Protein AF-A0A973LRF0-F1 (afdb_monomer_lite)

Secondary structure (DSSP, 8-state):
-------S----TT-HHHHHHHHHHHHHHHHHHHTTSB-TT--HHHHHHHHHHHHHHHHHHHHTT----HHHHHHHHHBPPP-

pLDDT: mean 86.46, std 16.57, range [39.19, 98.31]

Radius of gyration: 15.11 Å; chains: 1; bounding box: 50×16×32 Å

Structure (mmCIF, N/CA/C/O backbone):
data_AF-A0A973LRF0-F1
#
_entry.id   AF-A0A973LRF0-F1
#
loop_
_atom_site.group_PDB
_atom_site.id
_atom_site.type_symbol
_atom_site.label_atom_id
_atom_site.label_alt_id
_atom_site.label_comp_id
_atom_site.label_asym_id
_atom_site.label_entity_id
_atom_site.label_seq_id
_atom_site.pdbx_PDB_ins_code
_atom_site.Cartn_x
_atom_site.Cartn_y
_atom_site.Cartn_z
_atom_site.occupancy
_atom_site.B_iso_or_equiv
_atom_site.auth_seq_id
_atom_site.auth_comp_id
_atom_site.auth_asym_id
_atom_site.auth_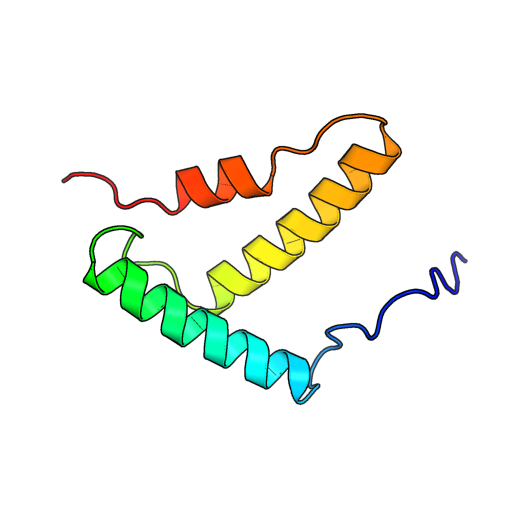atom_id
_atom_site.pdbx_PDB_model_num
ATOM 1 N N . CYS A 1 1 ? 30.748 7.234 -3.555 1.00 39.19 1 CYS A N 1
ATOM 2 C CA . CYS A 1 1 ? 30.147 6.350 -4.571 1.00 39.19 1 CYS A CA 1
ATOM 3 C C . CYS A 1 1 ? 29.894 4.987 -3.950 1.00 39.19 1 CYS A C 1
ATOM 5 O O . CYS A 1 1 ? 30.795 4.160 -3.917 1.00 39.19 1 CYS A O 1
ATOM 7 N N . GLU A 1 2 ? 28.690 4.796 -3.410 1.00 45.78 2 GLU A N 1
ATOM 8 C CA . GLU A 1 2 ? 28.164 3.516 -2.921 1.00 45.78 2 GLU A CA 1
ATOM 9 C C . GLU A 1 2 ? 27.758 2.658 -4.128 1.00 45.78 2 GLU A C 1
ATOM 11 O O . GLU A 1 2 ? 26.589 2.553 -4.491 1.00 45.78 2 GLU A O 1
ATOM 16 N N . LEU A 1 3 ? 28.753 2.128 -4.837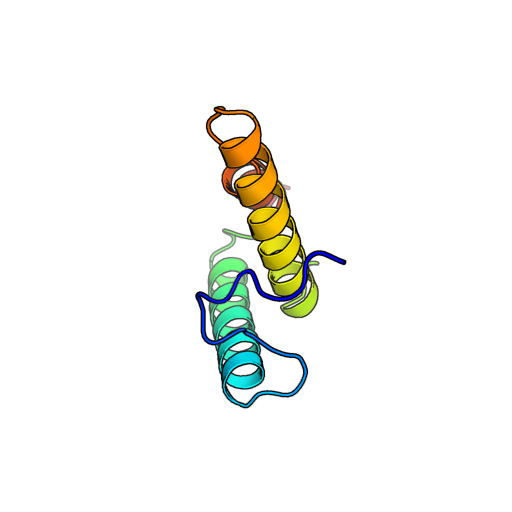 1.00 56.59 3 LEU A N 1
ATOM 17 C CA . LEU A 1 3 ? 28.530 1.197 -5.932 1.00 56.59 3 LEU A CA 1
ATOM 18 C C . LEU A 1 3 ? 28.517 -0.218 -5.336 1.00 56.59 3 LEU A C 1
ATOM 20 O O . LEU A 1 3 ? 29.546 -0.686 -4.859 1.00 56.59 3 LEU A O 1
ATOM 24 N N . LEU A 1 4 ? 27.365 -0.888 -5.439 1.00 49.47 4 LEU A N 1
ATOM 25 C CA . LEU A 1 4 ? 27.136 -2.319 -5.188 1.00 49.47 4 LEU A CA 1
ATOM 26 C C . LEU A 1 4 ? 26.805 -2.738 -3.740 1.00 49.47 4 LEU A C 1
ATOM 28 O O . LEU A 1 4 ? 27.473 -3.588 -3.156 1.00 49.47 4 LEU A O 1
ATOM 32 N N . GLU A 1 5 ? 25.637 -2.319 -3.238 1.00 48.34 5 GLU A N 1
ATOM 33 C CA . GLU A 1 5 ? 24.808 -3.229 -2.422 1.00 48.34 5 GLU A CA 1
ATOM 34 C C . GLU A 1 5 ? 24.260 -4.350 -3.334 1.00 48.34 5 GLU A C 1
ATOM 36 O O . GLU A 1 5 ? 23.100 -4.375 -3.747 1.00 48.34 5 GLU A O 1
ATOM 41 N N . SER A 1 6 ? 25.158 -5.248 -3.735 1.00 52.50 6 SER A N 1
ATOM 42 C CA . SER A 1 6 ? 24.894 -6.412 -4.577 1.00 52.50 6 SER A CA 1
ATOM 43 C C . SER A 1 6 ? 24.217 -7.499 -3.744 1.00 52.50 6 SER A C 1
ATOM 45 O O . SER A 1 6 ? 24.881 -8.256 -3.037 1.00 52.50 6 SER A O 1
ATOM 47 N N . GLY A 1 7 ? 22.893 -7.596 -3.845 1.00 44.72 7 GLY A N 1
ATOM 48 C CA . GLY A 1 7 ? 22.140 -8.658 -3.184 1.00 44.72 7 GLY A CA 1
ATOM 49 C C . GLY A 1 7 ? 20.645 -8.612 -3.464 1.00 44.72 7 GLY A C 1
ATOM 50 O O . GLY A 1 7 ? 19.845 -8.411 -2.557 1.00 44.72 7 GLY A O 1
ATOM 51 N N . GLY A 1 8 ? 20.261 -8.789 -4.723 1.00 49.72 8 GLY A N 1
ATOM 52 C CA . GLY A 1 8 ? 18.879 -9.063 -5.099 1.00 49.72 8 GLY A CA 1
ATOM 53 C C . GLY A 1 8 ? 18.684 -8.814 -6.580 1.00 49.72 8 GLY A C 1
ATOM 54 O O . GLY A 1 8 ? 19.014 -7.733 -7.056 1.00 49.72 8 GLY A O 1
ATOM 55 N N . ALA A 1 9 ? 18.164 -9.802 -7.307 1.00 52.38 9 ALA A N 1
ATOM 56 C CA . ALA A 1 9 ? 17.628 -9.593 -8.645 1.00 52.38 9 ALA A CA 1
ATOM 57 C C . ALA A 1 9 ? 16.571 -8.484 -8.546 1.00 52.38 9 ALA A C 1
ATOM 59 O O . ALA A 1 9 ? 15.458 -8.702 -8.069 1.00 52.38 9 ALA A O 1
ATOM 60 N N . GLY A 1 10 ? 16.991 -7.258 -8.849 1.00 54.66 10 GLY A N 1
ATOM 61 C CA . GLY A 1 10 ? 16.186 -6.074 -8.639 1.00 54.66 10 GLY A CA 1
ATOM 62 C C . GLY A 1 10 ? 14.967 -6.133 -9.541 1.00 54.66 10 GLY A C 1
ATOM 63 O O . GLY A 1 10 ? 15.072 -6.495 -10.712 1.00 54.66 10 GLY A O 1
ATOM 64 N N . LEU A 1 11 ? 13.822 -5.729 -8.999 1.00 58.69 11 LEU A N 1
ATOM 65 C CA . LEU A 1 11 ? 12.687 -5.249 -9.782 1.00 58.69 11 LEU A CA 1
ATOM 66 C C . LEU A 1 11 ? 13.132 -3.967 -10.500 1.00 58.69 11 LEU A C 1
ATOM 68 O O . LEU A 1 11 ? 12.844 -2.855 -10.061 1.00 58.69 11 LEU A O 1
ATOM 72 N N . GLY A 1 12 ? 13.964 -4.137 -11.524 1.00 62.00 12 GLY A N 1
ATOM 73 C CA . GLY A 1 12 ? 14.470 -3.058 -12.349 1.00 62.00 12 GLY A CA 1
ATOM 74 C C . GLY A 1 12 ? 13.371 -2.569 -13.293 1.00 62.00 12 GLY A C 1
ATOM 75 O O . GLY A 1 12 ? 12.595 -3.412 -13.759 1.00 62.00 12 GLY A O 1
ATOM 76 N N . PRO A 1 13 ? 13.330 -1.257 -13.593 1.00 61.47 13 PRO A N 1
ATOM 77 C CA . PRO A 1 13 ? 12.414 -0.675 -14.56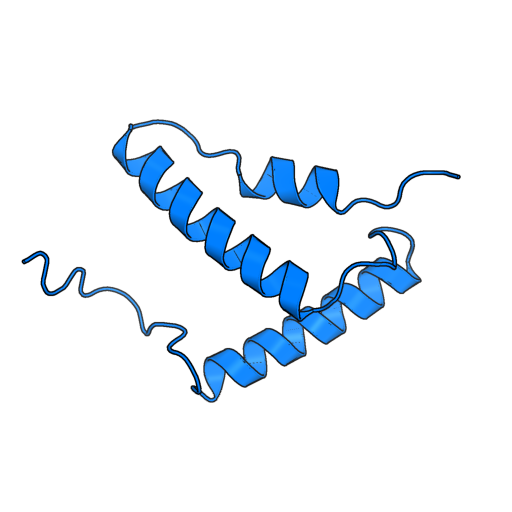6 1.00 61.47 13 PRO A CA 1
ATOM 78 C C . PRO A 1 13 ? 12.411 -1.443 -15.896 1.00 61.47 13 PRO A C 1
ATOM 80 O O . PRO A 1 13 ? 13.472 -1.683 -16.473 1.00 61.47 13 PRO A O 1
ATOM 83 N N . GLY A 1 14 ? 11.232 -1.805 -16.397 1.00 68.69 14 GLY A N 1
ATOM 84 C CA . GLY A 1 14 ? 11.034 -2.445 -17.699 1.00 68.69 14 GLY A CA 1
ATOM 85 C C . GLY A 1 14 ? 11.354 -3.942 -17.742 1.00 68.69 14 GLY A C 1
ATOM 86 O O . GLY A 1 14 ? 11.404 -4.524 -18.826 1.00 68.69 14 GLY A O 1
ATOM 87 N N . THR A 1 15 ? 11.573 -4.591 -16.595 1.00 83.00 15 THR A N 1
ATOM 88 C CA . THR A 1 15 ? 11.782 -6.046 -16.561 1.00 83.00 15 THR A CA 1
ATOM 89 C C . THR A 1 15 ? 10.459 -6.801 -16.676 1.00 83.00 15 THR A C 1
ATOM 91 O O . THR A 1 15 ? 9.424 -6.363 -16.177 1.00 83.00 15 THR A O 1
ATOM 94 N N . ARG A 1 16 ? 10.491 -8.003 -17.269 1.00 84.25 16 ARG A N 1
ATOM 95 C CA . ARG A 1 16 ? 9.326 -8.906 -17.283 1.00 84.25 16 ARG A CA 1
ATOM 96 C C . ARG A 1 16 ? 8.808 -9.193 -15.872 1.00 84.25 16 ARG A C 1
ATOM 98 O O . ARG A 1 16 ? 7.607 -9.249 -15.666 1.00 84.25 16 ARG A O 1
ATOM 105 N N . LEU A 1 17 ? 9.714 -9.316 -14.904 1.00 84.88 17 LEU A N 1
ATOM 106 C CA . LEU A 1 17 ? 9.357 -9.531 -13.506 1.00 84.88 17 LEU A CA 1
ATOM 107 C C . LEU A 1 17 ? 8.588 -8.343 -12.912 1.00 84.88 17 LEU A C 1
ATOM 109 O O . LEU A 1 17 ? 7.631 -8.548 -12.172 1.00 84.88 17 LEU A O 1
ATOM 113 N N . GLU A 1 18 ? 8.988 -7.110 -13.226 1.00 84.12 18 GLU A N 1
ATOM 114 C CA . GLU A 1 18 ? 8.249 -5.920 -12.801 1.00 84.12 18 GLU A CA 1
ATOM 115 C C . GLU A 1 18 ? 6.862 -5.865 -13.446 1.00 84.12 18 GLU A C 1
ATOM 117 O O . GLU A 1 18 ? 5.887 -5.588 -12.750 1.00 84.12 18 GLU A O 1
ATOM 122 N N . ALA A 1 19 ? 6.759 -6.180 -14.741 1.00 86.50 19 ALA A N 1
ATOM 123 C CA . ALA A 1 19 ? 5.473 -6.255 -15.426 1.00 86.50 19 ALA A CA 1
ATOM 124 C C . ALA A 1 19 ? 4.562 -7.313 -14.782 1.00 86.50 19 ALA A C 1
ATOM 126 O O . ALA A 1 19 ? 3.438 -6.995 -14.405 1.00 86.50 19 ALA A O 1
ATOM 127 N N . ASP A 1 20 ? 5.072 -8.530 -14.562 1.00 90.81 20 ASP A N 1
ATOM 128 C CA . ASP A 1 20 ? 4.340 -9.628 -13.921 1.00 90.81 20 ASP A CA 1
ATOM 129 C C . ASP A 1 20 ? 3.892 -9.259 -12.493 1.00 90.81 20 ASP A C 1
ATOM 131 O O . ASP A 1 20 ? 2.783 -9.607 -12.069 1.00 90.81 20 ASP A O 1
ATOM 135 N N . LEU A 1 21 ? 4.730 -8.523 -11.751 1.00 88.62 21 LEU A N 1
ATOM 136 C CA . LEU A 1 21 ? 4.403 -8.019 -10.420 1.00 88.62 21 LEU A CA 1
ATOM 137 C C . LEU A 1 21 ? 3.299 -6.958 -10.464 1.00 88.62 21 LEU A C 1
ATOM 139 O O . LEU A 1 21 ? 2.349 -7.053 -9.687 1.00 88.62 21 LEU A O 1
ATOM 143 N N . ALA A 1 22 ? 3.405 -5.966 -11.350 1.00 89.81 22 ALA A N 1
ATOM 144 C CA . ALA A 1 22 ? 2.392 -4.924 -11.512 1.00 89.81 22 ALA A CA 1
ATOM 145 C C . ALA A 1 22 ? 1.027 -5.538 -11.863 1.00 89.81 22 ALA A C 1
ATOM 147 O O . ALA A 1 22 ? -0.000 -5.190 -11.276 1.00 89.81 22 ALA A O 1
ATOM 148 N N . ASP A 1 23 ? 1.038 -6.538 -12.739 1.00 93.50 23 ASP A N 1
ATOM 149 C CA . ASP A 1 23 ? -0.126 -7.324 -13.128 1.00 93.50 23 ASP A CA 1
ATOM 150 C C . ASP A 1 23 ? -0.746 -8.085 -11.947 1.00 93.50 23 ASP A C 1
ATOM 152 O O . ASP A 1 23 ? -1.964 -8.076 -11.732 1.00 93.50 23 ASP A O 1
ATOM 156 N N . ALA A 1 24 ? 0.092 -8.755 -11.152 1.00 95.69 24 ALA A N 1
ATOM 157 C CA . ALA A 1 24 ? -0.350 -9.479 -9.967 1.00 95.69 24 ALA A CA 1
ATOM 158 C C . ALA A 1 24 ? -0.935 -8.533 -8.908 1.00 95.69 24 ALA A C 1
ATOM 160 O O . ALA A 1 24 ? -1.995 -8.830 -8.347 1.00 95.69 24 ALA A O 1
ATOM 161 N N . LEU A 1 25 ? -0.295 -7.382 -8.679 1.00 94.94 25 LEU A N 1
ATOM 162 C CA . LEU A 1 25 ? -0.779 -6.338 -7.776 1.00 94.94 25 LEU A CA 1
ATOM 163 C C . LEU A 1 25 ? -2.129 -5.788 -8.237 1.00 94.94 25 LEU A C 1
ATOM 165 O O . LEU A 1 25 ? -3.052 -5.705 -7.428 1.00 94.94 25 LEU A O 1
ATOM 169 N N . GLY A 1 26 ? -2.293 -5.502 -9.531 1.00 96.62 26 GLY A N 1
ATOM 170 C CA . GLY A 1 26 ? -3.568 -5.054 -10.093 1.00 96.62 26 GLY A CA 1
ATOM 171 C C . GLY A 1 26 ? -4.695 -6.068 -9.870 1.00 96.62 26 GLY A C 1
ATOM 172 O O . GLY A 1 26 ? -5.788 -5.709 -9.423 1.00 96.62 26 GLY A O 1
ATOM 173 N N . ARG A 1 27 ? -4.428 -7.363 -10.093 1.00 98.12 27 ARG A N 1
ATOM 174 C CA . ARG A 1 27 ? -5.407 -8.439 -9.838 1.00 98.12 27 ARG A CA 1
ATOM 175 C C . ARG A 1 27 ? -5.776 -8.565 -8.359 1.00 98.12 27 ARG A C 1
ATOM 177 O O . ARG A 1 27 ? -6.949 -8.803 -8.048 1.00 98.12 27 ARG A O 1
ATOM 184 N N . LEU A 1 28 ? -4.799 -8.432 -7.461 1.00 97.44 28 LEU A N 1
ATOM 185 C CA . LEU A 1 28 ? -5.017 -8.481 -6.016 1.00 97.44 28 LEU A CA 1
ATOM 186 C C . LEU A 1 28 ? -5.838 -7.279 -5.540 1.00 97.44 28 LEU A C 1
ATOM 188 O O . LEU A 1 28 ? -6.843 -7.467 -4.854 1.00 97.44 28 LEU A O 1
ATOM 192 N N . LEU A 1 29 ? -5.465 -6.071 -5.966 1.00 98.00 29 LEU A N 1
ATOM 193 C CA . LEU A 1 29 ? -6.172 -4.836 -5.645 1.00 98.00 29 LEU A CA 1
ATOM 194 C C . LEU A 1 29 ? -7.630 -4.903 -6.101 1.00 98.00 29 LEU A C 1
ATOM 196 O O . LEU A 1 29 ? -8.535 -4.679 -5.301 1.00 98.00 29 LEU A O 1
ATOM 200 N N . ALA A 1 30 ? -7.873 -5.320 -7.346 1.00 98.12 30 ALA A N 1
ATOM 201 C CA . ALA A 1 30 ? -9.227 -5.441 -7.875 1.00 98.12 30 ALA A CA 1
ATOM 202 C C . ALA A 1 30 ? -10.084 -6.431 -7.063 1.00 98.12 30 ALA A C 1
ATOM 204 O O . ALA A 1 30 ? -11.280 -6.210 -6.870 1.00 98.12 30 ALA A O 1
ATOM 205 N N . ARG A 1 31 ? -9.496 -7.532 -6.571 1.00 98.31 31 ARG A N 1
ATOM 206 C CA . ARG A 1 31 ? -10.186 -8.466 -5.665 1.00 98.31 31 ARG A CA 1
ATOM 207 C C . ARG A 1 31 ? -10.486 -7.826 -4.311 1.00 98.31 31 ARG A C 1
ATOM 209 O O . ARG A 1 31 ? -11.619 -7.933 -3.849 1.00 98.31 31 ARG A O 1
ATOM 216 N N . ALA A 1 32 ? -9.511 -7.154 -3.708 1.00 97.75 32 ALA A N 1
ATOM 217 C CA . ALA A 1 32 ? -9.667 -6.504 -2.411 1.00 97.75 32 ALA A CA 1
ATOM 218 C C . ALA A 1 32 ? -10.720 -5.382 -2.449 1.00 97.75 32 ALA A C 1
ATOM 220 O O . ALA A 1 32 ? -11.567 -5.300 -1.562 1.00 97.75 32 ALA A O 1
ATOM 221 N N . GLN A 1 33 ? -10.734 -4.579 -3.515 1.00 98.06 33 GLN A N 1
ATOM 222 C CA . GLN A 1 33 ? -11.736 -3.534 -3.742 1.00 98.06 33 GLN A CA 1
ATOM 223 C C . GLN A 1 33 ? -13.138 -4.112 -3.966 1.00 98.06 33 GLN A C 1
ATOM 225 O O 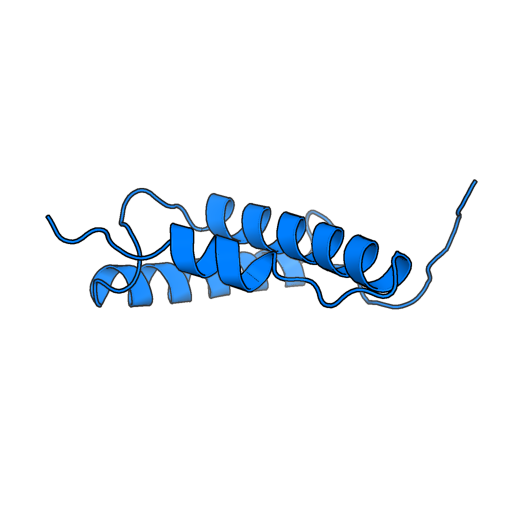. GLN A 1 33 ? -14.111 -3.578 -3.439 1.00 98.06 33 GLN A O 1
ATOM 230 N N . ARG A 1 34 ? -13.274 -5.224 -4.708 1.00 98.00 34 ARG A N 1
ATOM 231 C CA . ARG A 1 34 ? -14.570 -5.918 -4.857 1.00 98.00 34 ARG A CA 1
ATOM 232 C C . ARG A 1 34 ? -15.098 -6.478 -3.538 1.00 98.00 34 ARG A C 1
ATOM 234 O O . ARG A 1 34 ? -16.306 -6.518 -3.355 1.00 98.00 34 ARG A O 1
ATOM 241 N N . ALA A 1 35 ? -14.208 -6.895 -2.642 1.00 97.75 35 ALA A N 1
ATOM 242 C CA . ALA A 1 35 ? -14.567 -7.354 -1.304 1.00 97.75 35 ALA A CA 1
ATOM 243 C C . ALA A 1 35 ? -14.835 -6.204 -0.312 1.00 97.75 35 ALA A C 1
ATOM 245 O O . ALA A 1 35 ? -15.141 -6.473 0.844 1.00 97.75 35 ALA A O 1
ATOM 246 N N . GLY A 1 36 ? -14.679 -4.940 -0.726 1.00 97.25 36 GLY A N 1
ATOM 247 C CA . GLY A 1 36 ? -14.821 -3.781 0.159 1.00 97.25 36 GLY A CA 1
ATOM 248 C C . GLY A 1 36 ? -13.686 -3.626 1.177 1.00 97.25 36 GLY A C 1
ATOM 249 O O . GLY A 1 36 ? -13.814 -2.852 2.115 1.00 97.25 36 GLY A O 1
ATOM 250 N N . ALA A 1 37 ? -12.569 -4.342 1.018 1.00 97.25 37 ALA A N 1
ATOM 251 C CA . ALA A 1 37 ? -11.448 -4.282 1.957 1.00 97.25 37 ALA A CA 1
ATOM 252 C C . ALA A 1 37 ? -10.531 -3.068 1.721 1.00 97.25 37 ALA A C 1
ATOM 254 O O . ALA A 1 37 ? -9.861 -2.610 2.645 1.00 97.25 37 ALA A O 1
ATOM 255 N N . VAL A 1 38 ? -10.484 -2.561 0.485 1.00 97.75 38 VAL A N 1
ATOM 256 C CA . VAL A 1 38 ? -9.603 -1.465 0.046 1.00 97.75 38 VAL A CA 1
ATOM 257 C C . VAL A 1 38 ? -10.425 -0.399 -0.676 1.00 97.75 38 VAL A C 1
ATOM 259 O O . VAL A 1 38 ? -11.329 -0.733 -1.446 1.00 97.75 38 VAL A O 1
ATOM 262 N N . ARG A 1 39 ? -10.101 0.877 -0.441 1.00 97.25 39 ARG A N 1
ATOM 263 C CA . ARG A 1 39 ? -10.737 2.036 -1.093 1.00 97.25 39 ARG A CA 1
ATOM 264 C C . ARG A 1 39 ? -10.607 1.991 -2.628 1.00 97.25 39 ARG A C 1
ATOM 266 O O . ARG A 1 39 ? -9.629 1.480 -3.181 1.00 97.25 39 ARG A O 1
ATOM 273 N N . ARG A 1 40 ? -11.635 2.477 -3.332 1.00 96.62 40 ARG A N 1
ATOM 274 C CA . ARG A 1 40 ? -11.815 2.275 -4.789 1.00 96.62 40 ARG A CA 1
ATOM 275 C C . ARG A 1 40 ? -11.067 3.265 -5.681 1.00 96.62 40 ARG A C 1
ATOM 277 O O . ARG A 1 40 ? -10.993 3.048 -6.883 1.00 96.62 40 ARG A O 1
ATOM 284 N N . ASP A 1 41 ? -10.553 4.339 -5.108 1.00 96.62 41 ASP A N 1
ATOM 285 C CA . ASP A 1 41 ? -9.828 5.409 -5.796 1.00 96.62 41 ASP A CA 1
ATOM 286 C C . ASP A 1 41 ? -8.331 5.115 -5.978 1.00 96.62 41 ASP A C 1
ATOM 288 O O . ASP A 1 41 ? -7.643 5.868 -6.657 1.00 96.62 41 ASP A O 1
ATOM 292 N N . LEU A 1 42 ? -7.829 4.013 -5.415 1.00 96.88 42 LEU A N 1
ATOM 293 C CA . LEU A 1 42 ? -6.454 3.563 -5.625 1.00 96.88 42 LEU A CA 1
ATOM 294 C C . LEU A 1 42 ? -6.321 2.752 -6.914 1.00 96.88 42 LEU A C 1
ATOM 296 O O . LEU A 1 42 ? -7.106 1.833 -7.175 1.00 96.88 42 LEU A O 1
ATOM 300 N N . SER A 1 43 ? -5.269 3.045 -7.673 1.00 96.50 43 SER A N 1
ATOM 301 C CA . SER A 1 43 ? -4.827 2.260 -8.820 1.00 96.50 43 SER A CA 1
ATOM 302 C C . SER A 1 43 ? -3.745 1.244 -8.437 1.00 96.50 43 SER A C 1
ATOM 304 O O . SER A 1 43 ? -3.110 1.321 -7.383 1.00 96.50 43 SER A O 1
ATOM 306 N N . GLY A 1 44 ? -3.492 0.276 -9.325 1.00 95.06 44 GLY A N 1
ATOM 307 C CA . GLY A 1 44 ? -2.387 -0.670 -9.146 1.00 95.06 44 GLY A CA 1
ATOM 308 C C . GLY A 1 44 ? -1.013 0.011 -9.132 1.00 95.06 44 GLY A C 1
ATOM 309 O O . GLY A 1 44 ? -0.122 -0.444 -8.417 1.00 95.06 44 GLY A O 1
ATOM 310 N N . ALA A 1 45 ? -0.860 1.117 -9.871 1.00 93.75 45 ALA A N 1
ATOM 311 C CA . ALA A 1 45 ? 0.363 1.915 -9.876 1.00 93.75 45 ALA A CA 1
ATOM 312 C C . ALA A 1 45 ? 0.597 2.575 -8.510 1.00 93.75 45 ALA A C 1
ATOM 314 O O . ALA A 1 45 ? 1.690 2.447 -7.964 1.00 93.75 45 ALA A O 1
ATOM 315 N N . ASP A 1 46 ? -0.449 3.154 -7.907 1.00 95.50 46 ASP A N 1
ATOM 316 C CA . ASP A 1 46 ? -0.360 3.750 -6.567 1.00 95.50 46 ASP A CA 1
ATOM 317 C C . ASP A 1 46 ? 0.096 2.714 -5.534 1.00 95.50 46 ASP A C 1
ATOM 319 O O . ASP A 1 46 ? 1.012 2.959 -4.752 1.00 95.50 46 ASP A O 1
ATOM 323 N N . VAL A 1 47 ? -0.495 1.513 -5.558 1.00 95.56 47 VAL A N 1
ATOM 324 C CA . VAL A 1 47 ? -0.123 0.422 -4.641 1.00 95.56 47 VAL A CA 1
ATOM 325 C C . VAL A 1 47 ? 1.321 -0.032 -4.858 1.00 95.56 47 VAL A C 1
ATOM 327 O O . VAL A 1 47 ? 2.037 -0.306 -3.891 1.00 95.56 47 VAL A O 1
ATOM 330 N N . HIS A 1 48 ? 1.770 -0.108 -6.109 1.00 93.50 48 HIS A N 1
ATOM 331 C CA . HIS A 1 48 ? 3.144 -0.481 -6.430 1.00 93.50 48 HIS A CA 1
ATOM 332 C C . HIS A 1 48 ? 4.159 0.566 -5.943 1.00 93.50 48 HIS A C 1
ATOM 334 O O . HIS A 1 48 ? 5.169 0.206 -5.329 1.00 93.50 48 HIS A O 1
ATOM 340 N N . ASP A 1 49 ? 3.877 1.854 -6.139 1.00 93.75 49 ASP A N 1
ATOM 341 C CA . ASP A 1 49 ? 4.740 2.941 -5.674 1.00 93.75 49 ASP A CA 1
ATOM 342 C C . ASP A 1 49 ? 4.764 3.040 -4.144 1.00 93.75 49 ASP A C 1
ATOM 344 O O . ASP A 1 49 ? 5.832 3.199 -3.543 1.00 93.75 49 ASP A O 1
ATOM 348 N N . LEU A 1 50 ? 3.619 2.834 -3.489 1.00 94.94 50 LEU A N 1
ATOM 349 C CA . LEU A 1 50 ? 3.536 2.721 -2.034 1.00 94.94 50 LEU A CA 1
ATOM 350 C C . LEU A 1 50 ? 4.391 1.560 -1.509 1.00 94.94 50 LEU A C 1
ATOM 352 O O . LEU A 1 50 ? 5.154 1.743 -0.558 1.00 94.94 50 LEU A O 1
ATOM 356 N N . LEU A 1 51 ? 4.338 0.388 -2.152 1.00 93.00 51 LEU A N 1
ATOM 357 C CA . LEU A 1 51 ? 5.160 -0.769 -1.785 1.00 93.00 51 LEU A CA 1
ATOM 358 C C . LEU A 1 51 ? 6.661 -0.459 -1.900 1.00 93.00 51 LEU A C 1
ATOM 360 O O . LEU A 1 51 ? 7.428 -0.776 -0.986 1.00 93.00 51 LEU A O 1
ATOM 364 N N . ARG A 1 52 ? 7.090 0.204 -2.982 1.00 92.06 52 ARG A N 1
ATOM 365 C CA . ARG A 1 52 ? 8.477 0.677 -3.143 1.00 92.06 52 ARG A CA 1
ATOM 366 C C . ARG A 1 52 ? 8.878 1.635 -2.024 1.00 92.06 52 ARG A C 1
ATOM 368 O O . ARG A 1 52 ? 9.944 1.467 -1.428 1.00 92.06 52 ARG A O 1
ATOM 375 N N . GLY A 1 53 ? 8.013 2.594 -1.699 1.00 93.75 53 GLY A N 1
ATOM 376 C CA . GLY A 1 53 ? 8.208 3.520 -0.585 1.00 93.75 53 GLY A CA 1
ATOM 377 C C . GLY A 1 53 ? 8.377 2.795 0.753 1.00 93.75 53 GLY A C 1
ATOM 378 O O . GLY A 1 53 ? 9.322 3.081 1.495 1.00 93.75 53 GLY A O 1
ATOM 379 N N . CYS A 1 54 ? 7.530 1.798 1.033 1.00 95.94 54 CYS A N 1
ATOM 380 C CA . CYS A 1 54 ? 7.655 0.948 2.214 1.00 95.94 54 CYS A CA 1
ATOM 381 C C . CYS A 1 54 ? 9.009 0.237 2.249 1.00 95.94 54 CYS A C 1
ATOM 383 O O . CYS A 1 54 ? 9.687 0.309 3.267 1.00 95.94 54 CYS A O 1
ATOM 385 N N . LEU A 1 55 ? 9.463 -0.380 1.152 1.00 93.12 55 LEU A N 1
ATOM 386 C CA . LEU A 1 55 ? 10.761 -1.070 1.112 1.00 93.12 55 LEU A CA 1
ATOM 387 C C . LEU A 1 55 ? 11.928 -0.142 1.477 1.00 93.12 55 LEU A C 1
ATOM 389 O O . LEU A 1 55 ? 12.806 -0.526 2.255 1.00 93.12 55 LEU A O 1
ATOM 393 N N . VAL A 1 56 ? 11.930 1.088 0.962 1.00 95.50 56 VAL A N 1
ATOM 394 C CA . VAL A 1 56 ? 12.948 2.093 1.302 1.00 95.50 56 VAL A CA 1
ATOM 395 C C . VAL A 1 56 ? 12.849 2.498 2.778 1.00 95.50 56 VAL A C 1
ATOM 397 O O . VAL A 1 56 ? 13.866 2.581 3.473 1.00 95.50 56 VAL A O 1
ATOM 400 N N . ALA A 1 57 ? 11.637 2.725 3.289 1.00 94.50 57 ALA A N 1
ATOM 401 C CA . ALA A 1 57 ? 11.412 3.082 4.688 1.00 94.50 57 ALA A CA 1
ATOM 402 C C . ALA A 1 57 ? 11.825 1.960 5.658 1.00 94.50 57 ALA A C 1
ATOM 404 O O . ALA A 1 57 ? 12.422 2.235 6.702 1.00 94.50 57 ALA A O 1
ATOM 405 N N . GLU A 1 58 ? 11.566 0.702 5.303 1.00 93.69 58 GLU A N 1
ATOM 406 C CA . GLU A 1 58 ? 11.964 -0.477 6.073 1.00 93.69 58 GLU A CA 1
ATOM 407 C C . GLU A 1 58 ? 13.490 -0.630 6.106 1.00 93.69 58 GLU A C 1
ATOM 409 O O . GLU A 1 58 ? 14.063 -0.819 7.180 1.00 93.69 58 GLU A O 1
ATOM 414 N N . ARG A 1 59 ? 14.181 -0.438 4.971 1.00 93.38 59 ARG A N 1
ATOM 415 C CA . ARG A 1 59 ? 15.657 -0.408 4.932 1.00 93.38 59 ARG A CA 1
ATOM 416 C C . ARG A 1 59 ? 16.226 0.661 5.868 1.00 93.38 59 ARG A C 1
ATOM 418 O O . ARG A 1 59 ? 17.098 0.362 6.681 1.00 93.38 59 ARG A O 1
ATOM 425 N N . ARG A 1 60 ? 15.683 1.884 5.831 1.00 94.31 60 ARG A N 1
ATOM 426 C CA . ARG A 1 60 ? 16.105 2.973 6.736 1.00 94.31 60 ARG A CA 1
ATOM 427 C C . ARG A 1 60 ? 15.772 2.708 8.201 1.00 94.31 60 ARG A C 1
ATOM 429 O O . ARG A 1 60 ? 16.453 3.225 9.080 1.00 94.31 60 ARG A O 1
ATOM 436 N N . SER A 1 61 ? 14.695 1.982 8.484 1.00 94.25 61 SER A N 1
ATOM 437 C CA . SER A 1 61 ? 14.313 1.611 9.853 1.00 94.25 61 SER A CA 1
ATOM 438 C C . SER A 1 61 ? 15.292 0.587 10.420 1.00 94.25 61 SER A C 1
ATOM 440 O O . SER A 1 61 ? 15.847 0.811 11.494 1.00 94.25 61 SER A O 1
ATOM 442 N N . ARG A 1 62 ? 15.633 -0.439 9.630 1.00 93.31 62 ARG A N 1
ATOM 443 C CA . ARG A 1 62 ? 16.676 -1.418 9.971 1.00 93.31 62 ARG A CA 1
ATOM 444 C C . ARG A 1 62 ? 18.034 -0.766 10.213 1.00 93.31 62 ARG A C 1
ATOM 446 O O . ARG A 1 62 ? 18.665 -1.071 11.217 1.00 93.31 62 ARG A O 1
ATOM 453 N N . ALA A 1 63 ? 18.448 0.175 9.361 1.00 95.06 63 ALA A N 1
ATOM 454 C CA . ALA A 1 63 ? 19.705 0.909 9.541 1.00 95.06 63 ALA A CA 1
ATOM 455 C C . ALA A 1 63 ? 19.752 1.725 10.849 1.00 95.06 63 ALA A C 1
ATOM 457 O O . ALA A 1 63 ? 20.819 1.919 11.419 1.00 95.06 63 ALA A O 1
ATOM 458 N N . ARG A 1 64 ? 18.595 2.175 11.353 1.00 94.75 64 ARG A N 1
ATOM 459 C CA . ARG A 1 64 ? 18.459 2.864 12.648 1.00 94.75 64 ARG A CA 1
ATOM 460 C C . ARG A 1 64 ? 18.268 1.907 13.833 1.00 94.75 64 ARG A C 1
ATOM 462 O O . ARG A 1 64 ? 18.056 2.379 14.944 1.00 94.75 64 ARG A O 1
ATOM 469 N N . GLY A 1 65 ? 18.287 0.591 13.611 1.00 95.38 65 GLY A N 1
ATOM 470 C CA . GLY A 1 65 ? 18.051 -0.411 14.654 1.00 95.38 65 GLY A CA 1
ATOM 471 C C . GLY A 1 65 ? 16.613 -0.444 15.179 1.00 95.38 65 GLY A C 1
ATOM 472 O O . GLY A 1 65 ? 16.390 -0.887 16.301 1.00 95.38 65 GLY A O 1
ATOM 473 N N . VAL A 1 66 ? 15.634 0.034 14.399 1.00 94.12 66 VAL A N 1
ATOM 474 C CA . VAL A 1 66 ? 14.219 0.064 14.804 1.00 94.12 66 VAL A CA 1
ATOM 475 C C . VAL A 1 66 ? 13.353 -0.815 13.906 1.00 94.12 66 VAL A C 1
ATOM 477 O O . VAL A 1 66 ? 13.592 -0.937 12.702 1.00 94.12 66 VAL A O 1
ATOM 480 N N . THR A 1 67 ? 12.295 -1.387 14.482 1.00 92.75 67 THR A N 1
ATOM 481 C CA . THR A 1 67 ? 11.249 -2.079 13.722 1.00 92.75 67 THR A CA 1
ATOM 482 C C . THR A 1 67 ? 10.509 -1.068 12.852 1.00 92.75 67 THR A C 1
ATOM 484 O O . THR A 1 67 ? 9.994 -0.064 13.352 1.00 92.75 67 THR A O 1
ATOM 487 N N . GLY A 1 68 ? 10.470 -1.300 11.542 1.00 92.81 68 GLY A N 1
ATOM 488 C CA . GLY A 1 68 ? 9.691 -0.457 10.650 1.00 92.81 68 GLY A CA 1
ATOM 489 C C . GLY A 1 68 ? 8.198 -0.759 10.750 1.00 92.81 68 GLY A C 1
ATOM 490 O O . GLY A 1 68 ? 7.761 -1.838 11.146 1.00 92.81 68 GLY A O 1
ATOM 491 N N . ARG A 1 69 ? 7.408 0.268 10.455 1.00 95.25 69 ARG A N 1
ATOM 492 C CA . ARG A 1 69 ? 5.941 0.251 10.533 1.00 95.25 69 ARG A CA 1
ATOM 493 C C . ARG A 1 69 ? 5.297 0.777 9.257 1.00 95.25 69 ARG A C 1
ATOM 495 O O . ARG A 1 69 ? 4.093 1.009 9.229 1.00 95.25 69 ARG A O 1
ATOM 502 N N . ALA A 1 70 ? 6.101 1.025 8.222 1.00 94.44 70 ALA A N 1
ATOM 503 C CA . ALA A 1 70 ? 5.651 1.744 7.038 1.00 94.44 70 ALA A CA 1
ATOM 504 C C . ALA A 1 70 ? 4.588 0.934 6.295 1.00 94.44 70 ALA A C 1
ATOM 506 O O . ALA A 1 70 ? 3.549 1.480 5.943 1.00 94.44 70 ALA A O 1
ATOM 507 N N . ALA A 1 71 ? 4.815 -0.373 6.134 1.00 92.50 71 ALA A N 1
ATOM 508 C CA . ALA A 1 71 ? 3.849 -1.261 5.495 1.00 92.50 71 ALA A CA 1
ATOM 509 C C . ALA A 1 71 ? 2.518 -1.325 6.261 1.00 92.50 71 ALA A C 1
ATOM 511 O O . ALA A 1 71 ? 1.464 -1.239 5.644 1.00 92.50 71 ALA A O 1
ATOM 512 N N . ALA A 1 72 ? 2.554 -1.415 7.596 1.00 95.38 72 ALA A N 1
ATOM 513 C CA . ALA A 1 72 ? 1.340 -1.449 8.413 1.00 95.38 72 ALA A CA 1
ATOM 514 C C . ALA A 1 72 ? 0.527 -0.154 8.272 1.00 95.38 72 ALA A C 1
ATOM 516 O O . ALA A 1 72 ? -0.654 -0.209 7.949 1.00 95.38 72 ALA A O 1
ATOM 517 N N 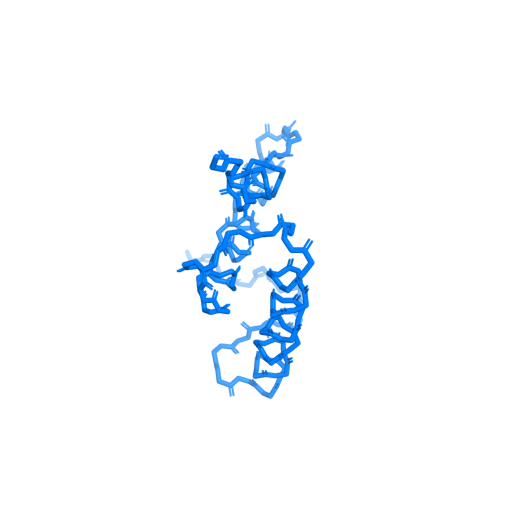. VAL A 1 73 ? 1.183 1.004 8.407 1.00 96.62 73 VAL A N 1
ATOM 518 C CA . VAL A 1 73 ? 0.543 2.322 8.259 1.00 96.62 73 VAL A CA 1
ATOM 519 C C . VAL A 1 73 ? -0.059 2.503 6.865 1.00 96.62 73 VAL A C 1
ATOM 521 O O . VAL A 1 73 ? -1.179 2.989 6.733 1.00 96.62 73 VAL A O 1
ATOM 524 N N . VAL A 1 74 ? 0.664 2.101 5.818 1.00 96.62 74 VAL A N 1
ATOM 525 C CA . VAL A 1 74 ? 0.164 2.177 4.440 1.00 96.62 74 VAL A CA 1
ATOM 526 C C . VAL A 1 74 ? -1.038 1.252 4.246 1.00 96.62 74 VAL A C 1
ATOM 528 O O . VAL A 1 74 ? -2.056 1.696 3.725 1.00 96.62 74 VAL A O 1
ATOM 531 N N . CYS A 1 75 ? -0.974 0.002 4.713 1.00 95.44 75 CYS A N 1
ATOM 532 C CA . CYS A 1 75 ? -2.111 -0.921 4.668 1.00 95.44 75 CYS A CA 1
ATOM 533 C C . CYS A 1 75 ? -3.335 -0.378 5.412 1.00 95.44 75 CYS A C 1
ATOM 535 O O . CYS A 1 75 ? -4.449 -0.503 4.906 1.00 95.44 75 CYS A O 1
ATOM 537 N N . ASP A 1 76 ? -3.139 0.247 6.574 1.00 96.62 76 ASP A N 1
ATOM 538 C CA . ASP A 1 76 ? -4.214 0.894 7.326 1.00 96.62 76 ASP A CA 1
ATOM 539 C C . ASP A 1 76 ? -4.852 2.035 6.516 1.00 96.62 76 ASP A C 1
ATOM 541 O O . ASP A 1 76 ? -6.075 2.104 6.421 1.00 96.62 76 ASP A O 1
ATOM 545 N N . GLY A 1 77 ? -4.038 2.880 5.874 1.00 95.75 77 GLY A N 1
ATOM 546 C CA . GLY A 1 77 ? -4.507 3.995 5.042 1.00 95.75 77 GLY A CA 1
ATOM 547 C C . GLY A 1 77 ? -5.195 3.583 3.734 1.00 95.75 77 GLY A C 1
ATOM 548 O O . GLY A 1 77 ? -5.953 4.368 3.163 1.00 95.75 77 GLY A O 1
ATOM 549 N N . MET A 1 78 ? -4.957 2.358 3.256 1.00 96.75 78 MET A N 1
ATOM 550 C CA . MET A 1 78 ? -5.622 1.807 2.070 1.00 96.75 78 MET A CA 1
ATOM 551 C C . MET A 1 78 ? -6.996 1.199 2.372 1.00 96.75 78 MET A C 1
ATOM 553 O O . MET A 1 78 ? -7.743 0.917 1.431 1.00 96.75 78 MET A O 1
ATOM 557 N N . ARG A 1 79 ? -7.347 0.958 3.644 1.00 97.00 79 ARG A N 1
ATOM 558 C CA . ARG A 1 79 ? -8.639 0.345 3.979 1.00 97.00 79 ARG A CA 1
ATOM 559 C C . ARG A 1 79 ? -9.796 1.200 3.473 1.00 97.00 79 ARG A C 1
ATOM 561 O O . ARG A 1 79 ? -9.702 2.425 3.418 1.00 97.00 79 ARG A O 1
ATOM 568 N N . ALA A 1 80 ? -10.886 0.541 3.092 1.00 93.69 80 ALA A N 1
ATOM 569 C CA . ALA A 1 80 ? -12.119 1.249 2.786 1.00 93.69 80 ALA A CA 1
ATOM 570 C C . ALA A 1 80 ? -12.577 2.032 4.027 1.00 93.69 80 ALA A C 1
ATOM 572 O O . ALA A 1 80 ? -12.636 1.482 5.129 1.00 93.69 80 ALA A O 1
ATOM 573 N N . THR A 1 81 ? -12.880 3.314 3.856 1.00 82.50 81 THR A N 1
ATOM 574 C CA . THR A 1 81 ? -13.652 4.069 4.842 1.00 82.50 81 THR A CA 1
ATOM 575 C C . THR A 1 81 ? -15.083 3.554 4.813 1.00 82.50 81 THR A C 1
ATOM 577 O O . TH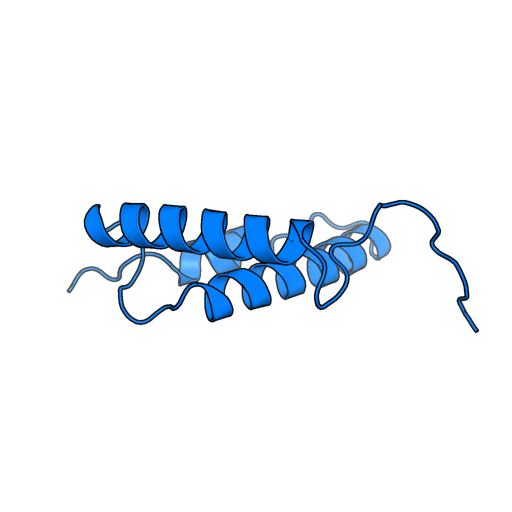R A 1 81 ? -15.640 3.347 3.737 1.00 82.50 81 THR A O 1
ATOM 580 N N . ALA A 1 82 ? -15.654 3.299 5.989 1.00 63.72 82 ALA A N 1
ATOM 581 C CA . ALA A 1 82 ? -17.092 3.127 6.092 1.00 63.72 82 ALA A CA 1
ATOM 582 C C . ALA A 1 82 ? -17.727 4.479 5.744 1.00 63.72 82 ALA A C 1
ATOM 584 O O . ALA A 1 82 ? -17.420 5.468 6.413 1.00 63.72 82 ALA A O 1
ATOM 585 N N . ASP A 1 83 ? -18.514 4.511 4.671 1.00 55.25 83 ASP A N 1
ATOM 586 C CA . ASP A 1 83 ? -19.469 5.595 4.433 1.00 55.25 83 ASP A CA 1
ATOM 587 C C . ASP A 1 83 ? -20.618 5.506 5.450 1.00 55.25 83 ASP A C 1
ATOM 589 O O . ASP A 1 83 ? -21.032 4.365 5.780 1.00 55.25 83 ASP A O 1
#

Sequence (83 aa):
CELLESGGAGLGPGTRLEADLADALGRLLARAQRAGAVRRDLSGADVHDLLRGCLVAERRSRARGVTGRAAAVVCDGMRATAD

Foldseek 3Di:
DPPDPPDDPDCDPPDPVVVVVLVVLQVVVVVCVVVQFFDDPDGSVNVVVLVVVQVVQCVVCVVVVHHDCSVVVVSVVGGHDDD